Protein AF-A0A3P6GHK3-F1 (afdb_monomer_lite)

Structure (mmCIF, N/CA/C/O backbone):
data_AF-A0A3P6GHK3-F1
#
_entry.id   AF-A0A3P6GHK3-F1
#
loop_
_atom_site.group_PDB
_atom_site.id
_atom_site.type_symbol
_atom_site.label_atom_id
_atom_site.label_alt_id
_atom_site.label_comp_id
_atom_site.label_asym_id
_atom_site.label_entity_id
_atom_site.label_seq_id
_atom_site.pdbx_PDB_ins_code
_atom_site.Cartn_x
_atom_site.Cartn_y
_atom_site.Cartn_z
_atom_site.occupancy
_atom_site.B_iso_or_equiv
_atom_site.auth_seq_id
_atom_site.auth_comp_id
_atom_site.auth_asym_id
_atom_site.auth_atom_id
_atom_site.pdbx_PDB_model_num
ATOM 1 N N . MET A 1 1 ? 9.857 -14.993 -0.086 1.00 48.16 1 MET A N 1
ATOM 2 C CA . MET A 1 1 ? 10.064 -13.551 -0.370 1.00 48.16 1 MET A CA 1
ATOM 3 C C . MET A 1 1 ? 9.017 -13.004 -1.340 1.00 48.16 1 MET A C 1
ATOM 5 O O . MET A 1 1 ? 8.136 -12.290 -0.891 1.00 48.16 1 MET A O 1
ATOM 9 N N . GLY A 1 2 ? 9.020 -13.356 -2.635 1.00 52.03 2 GLY A N 1
ATOM 10 C CA . GLY A 1 2 ? 8.028 -12.818 -3.592 1.00 52.03 2 GLY A CA 1
ATOM 11 C C . GLY A 1 2 ? 6.590 -13.356 -3.465 1.00 52.03 2 GLY A C 1
ATOM 12 O O . GLY A 1 2 ? 5.677 -12.782 -4.058 1.00 52.03 2 GLY A O 1
ATOM 13 N N . ASN A 1 3 ? 6.384 -14.459 -2.736 1.00 59.34 3 ASN A N 1
ATOM 14 C CA . ASN A 1 3 ? 5.060 -15.056 -2.515 1.00 59.34 3 ASN A CA 1
ATOM 15 C C . ASN A 1 3 ? 4.365 -14.440 -1.287 1.00 59.34 3 ASN A C 1
ATOM 17 O O . ASN A 1 3 ? 3.193 -14.085 -1.352 1.00 59.34 3 ASN A O 1
ATOM 21 N N . ASP A 1 4 ? 5.134 -14.205 -0.222 1.00 63.09 4 ASP A N 1
ATOM 22 C CA . ASP A 1 4 ? 4.653 -13.617 1.035 1.00 63.09 4 ASP A CA 1
ATOM 23 C C . ASP A 1 4 ? 4.195 -12.166 0.827 1.00 63.09 4 ASP A C 1
ATOM 25 O O . ASP A 1 4 ? 3.097 -11.795 1.228 1.00 63.09 4 ASP A O 1
ATOM 29 N N . CYS A 1 5 ? 4.976 -11.377 0.076 1.00 59.97 5 CYS A N 1
ATOM 30 C CA . CYS A 1 5 ? 4.628 -9.993 -0.257 1.00 59.97 5 CYS A CA 1
ATOM 31 C C . CYS A 1 5 ? 3.340 -9.915 -1.100 1.00 59.97 5 CYS A C 1
ATOM 33 O O . CYS A 1 5 ? 2.486 -9.065 -0.868 1.00 59.97 5 CYS A O 1
ATOM 35 N N . ARG A 1 6 ? 3.134 -10.857 -2.035 1.00 66.12 6 ARG A N 1
ATOM 36 C CA . ARG A 1 6 ? 1.892 -10.953 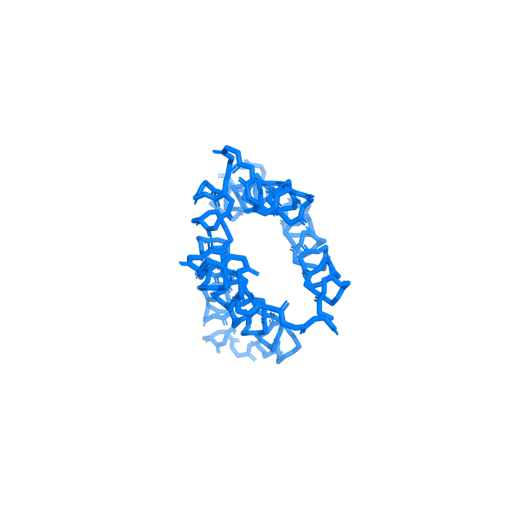-2.824 1.00 66.12 6 ARG A CA 1
ATOM 37 C C . ARG A 1 6 ? 0.680 -11.333 -1.973 1.00 66.12 6 ARG A C 1
ATOM 39 O O . ARG A 1 6 ? -0.409 -10.805 -2.209 1.00 66.12 6 ARG A O 1
ATOM 46 N N . GLN A 1 7 ? 0.855 -12.225 -1.000 1.00 68.00 7 GLN A N 1
ATOM 47 C CA . GLN A 1 7 ? -0.202 -12.603 -0.061 1.00 68.00 7 GLN A CA 1
ATOM 48 C C . GLN A 1 7 ? -0.584 -11.450 0.869 1.00 68.00 7 GLN A C 1
ATOM 50 O O . GLN A 1 7 ? -1.773 -11.171 1.012 1.00 68.00 7 GLN A O 1
ATOM 55 N N . ASP A 1 8 ? 0.394 -10.742 1.435 1.00 65.31 8 ASP A N 1
ATOM 56 C CA . ASP A 1 8 ? 0.143 -9.590 2.307 1.00 65.31 8 ASP A CA 1
ATOM 57 C C . ASP A 1 8 ? -0.582 -8.466 1.546 1.00 65.31 8 ASP A C 1
ATOM 59 O O . ASP A 1 8 ? -1.562 -7.906 2.042 1.00 65.31 8 ASP A O 1
ATOM 63 N N . LEU A 1 9 ? -0.193 -8.206 0.292 1.00 66.25 9 LEU A N 1
ATOM 64 C CA . LEU A 1 9 ? -0.857 -7.217 -0.564 1.00 66.25 9 LEU A CA 1
ATOM 65 C C . LEU A 1 9 ? -2.289 -7.625 -0.944 1.00 66.25 9 LEU A C 1
ATOM 67 O O . LEU A 1 9 ? -3.184 -6.783 -0.997 1.00 66.25 9 LEU A O 1
ATOM 71 N N . SER A 1 10 ? -2.521 -8.920 -1.170 1.00 69.31 10 SER A N 1
ATOM 72 C CA . SER A 1 10 ? -3.861 -9.462 -1.440 1.00 69.31 10 SER A CA 1
ATOM 73 C C . SER A 1 10 ? -4.769 -9.364 -0.213 1.00 69.31 10 SER A C 1
ATOM 75 O O . SER A 1 10 ? -5.914 -8.935 -0.329 1.00 69.31 10 SER A O 1
ATOM 77 N N . ARG A 1 11 ? -4.244 -9.666 0.980 1.00 68.56 11 ARG A N 1
ATOM 78 C CA . ARG A 1 11 ? -4.979 -9.521 2.243 1.00 68.56 11 ARG A CA 1
ATOM 79 C C . ARG A 1 11 ? -5.357 -8.069 2.517 1.00 68.56 11 ARG A C 1
ATOM 81 O O . ARG A 1 11 ? -6.453 -7.781 2.989 1.00 68.56 11 ARG A O 1
ATOM 88 N N . LEU A 1 12 ? -4.454 -7.142 2.210 1.00 66.69 12 LEU A N 1
ATOM 89 C CA . LEU A 1 12 ? -4.720 -5.721 2.373 1.00 66.69 12 LEU A CA 1
ATOM 90 C C . LEU A 1 12 ? -5.789 -5.224 1.380 1.00 66.69 12 LEU A C 1
ATOM 92 O O . LEU A 1 12 ? -6.639 -4.419 1.752 1.00 66.69 12 LEU A O 1
ATOM 96 N N . LEU A 1 13 ? -5.817 -5.767 0.156 1.00 67.38 13 LEU A N 1
ATOM 97 C CA . LEU A 1 13 ? -6.894 -5.549 -0.822 1.00 67.38 13 LEU A CA 1
ATOM 98 C C . LEU A 1 13 ? -8.257 -6.040 -0.335 1.00 67.38 13 LEU A C 1
ATOM 100 O O . LEU A 1 13 ? -9.244 -5.322 -0.481 1.00 67.38 13 LEU A O 1
ATOM 104 N N . GLU A 1 14 ? -8.317 -7.236 0.249 1.00 67.25 14 GLU A N 1
ATOM 105 C CA . GLU A 1 14 ? -9.549 -7.782 0.833 1.00 67.25 14 GLU A CA 1
ATOM 106 C C . GLU A 1 14 ? -10.090 -6.876 1.942 1.00 67.25 14 GLU A C 1
ATOM 108 O O . GLU A 1 14 ? -11.283 -6.583 1.972 1.00 67.25 14 GLU A O 1
ATOM 113 N N . LEU A 1 15 ? -9.212 -6.360 2.805 1.00 63.94 15 LEU A N 1
ATOM 114 C CA . LEU A 1 15 ? -9.601 -5.428 3.865 1.00 63.94 15 LEU A CA 1
ATOM 115 C C . LEU A 1 15 ? -10.114 -4.095 3.307 1.00 63.94 15 LEU A C 1
ATOM 117 O O . LEU A 1 15 ? -11.132 -3.590 3.775 1.00 63.94 15 LEU A O 1
ATOM 121 N N . CYS A 1 16 ? -9.471 -3.552 2.270 1.00 63.47 16 CYS A N 1
ATOM 122 C CA . CYS A 1 16 ? -9.949 -2.335 1.609 1.00 63.47 16 CYS A CA 1
ATOM 123 C C . CYS A 1 16 ? -11.330 -2.543 0.972 1.00 63.47 16 CYS A C 1
ATOM 125 O O . CYS A 1 16 ? -12.195 -1.680 1.089 1.00 63.47 16 CYS A O 1
ATOM 127 N N . ARG A 1 17 ? -11.566 -3.702 0.344 1.00 64.62 17 ARG A N 1
ATOM 128 C CA . ARG A 1 17 ? -12.878 -4.051 -0.224 1.00 64.62 17 ARG A CA 1
ATOM 129 C C . ARG A 1 17 ? -13.948 -4.198 0.851 1.00 64.62 17 ARG A C 1
ATOM 131 O O . ARG A 1 17 ? -15.006 -3.592 0.722 1.00 64.62 17 ARG A O 1
ATOM 138 N N . ALA A 1 18 ? -13.644 -4.896 1.942 1.00 61.97 18 ALA A N 1
ATOM 139 C CA . ALA A 1 18 ? -14.560 -5.030 3.071 1.00 61.97 18 ALA A CA 1
ATOM 140 C C . ALA A 1 18 ? -14.927 -3.665 3.690 1.00 61.97 18 ALA A C 1
ATOM 142 O O . ALA A 1 18 ? -16.061 -3.461 4.117 1.00 61.97 18 ALA A O 1
ATOM 143 N N . LEU A 1 19 ? -13.996 -2.704 3.714 1.00 57.00 19 LEU A N 1
ATOM 144 C CA . LEU A 1 19 ? -14.272 -1.330 4.148 1.00 57.00 19 LEU A CA 1
ATOM 145 C C . LEU A 1 19 ? -15.140 -0.554 3.140 1.00 57.00 19 LEU A C 1
ATOM 147 O O . LEU A 1 19 ? -16.057 0.154 3.560 1.00 57.00 19 LEU A O 1
ATOM 151 N N . CYS A 1 20 ? -14.908 -0.707 1.828 1.00 58.66 20 CYS A N 1
ATOM 152 C CA . CYS A 1 20 ? -15.781 -0.142 0.787 1.00 58.66 20 CYS A CA 1
ATOM 153 C C . CYS A 1 20 ? -17.228 -0.639 0.928 1.00 58.66 20 CYS A C 1
ATOM 155 O O . CYS A 1 20 ? -18.155 0.155 0.833 1.00 58.66 20 CYS A O 1
ATOM 157 N N . GLU A 1 21 ? -17.423 -1.940 1.156 1.00 62.09 21 GLU A N 1
ATOM 158 C CA . GLU A 1 21 ? -18.750 -2.571 1.236 1.00 62.09 21 GLU A CA 1
ATOM 159 C C . GLU A 1 21 ? -19.547 -2.141 2.474 1.00 62.09 21 GLU A C 1
ATOM 161 O O . GLU A 1 21 ? -20.775 -2.097 2.445 1.00 62.09 21 GLU A O 1
ATOM 166 N N . ARG A 1 22 ? -18.854 -1.802 3.567 1.00 52.75 22 ARG A N 1
ATOM 167 C CA . ARG A 1 22 ? -19.466 -1.400 4.843 1.00 52.75 22 ARG A CA 1
ATOM 168 C C . ARG A 1 22 ? -19.789 0.090 4.933 1.00 52.75 22 ARG A C 1
ATOM 170 O O . ARG A 1 22 ? -20.375 0.508 5.928 1.00 52.75 22 ARG A O 1
ATOM 177 N N . THR A 1 23 ? -19.386 0.897 3.952 1.00 52.84 23 THR A N 1
ATOM 178 C CA . THR A 1 23 ? -19.504 2.358 4.023 1.00 52.84 23 THR A CA 1
ATOM 179 C C . THR A 1 23 ? -20.333 2.927 2.881 1.00 52.84 23 THR A C 1
ATOM 181 O O . THR A 1 23 ? -20.253 2.482 1.741 1.00 52.84 23 THR A O 1
ATOM 184 N N . GLU A 1 24 ? -21.166 3.927 3.180 1.00 57.03 24 GLU A N 1
ATOM 185 C CA . GLU A 1 24 ? -21.944 4.602 2.143 1.00 57.03 24 GLU A CA 1
ATOM 186 C C . GLU A 1 24 ? -21.018 5.284 1.126 1.00 57.03 24 GLU A C 1
ATOM 188 O O . GLU A 1 24 ? -20.025 5.917 1.493 1.00 57.03 24 GLU A O 1
ATOM 193 N N . HIS A 1 25 ? -21.392 5.218 -0.155 1.00 55.94 25 HIS A N 1
ATOM 194 C CA . HIS A 1 25 ? -20.588 5.634 -1.314 1.00 55.94 25 HIS A CA 1
ATOM 195 C C . HIS A 1 25 ? -20.136 7.115 -1.299 1.00 55.94 25 HIS A C 1
ATOM 197 O O . HIS A 1 25 ? -19.335 7.532 -2.137 1.00 55.94 25 HIS A O 1
ATOM 203 N N . GLN A 1 26 ? -20.630 7.929 -0.359 1.00 50.41 26 GLN A N 1
ATOM 204 C CA . GLN A 1 26 ? -20.291 9.349 -0.206 1.00 50.41 26 GLN A CA 1
ATOM 205 C C . GLN A 1 26 ? -19.438 9.675 1.034 1.00 50.41 26 GLN A C 1
ATOM 207 O O . GLN A 1 26 ? -18.964 10.810 1.165 1.00 50.41 26 GLN A O 1
ATOM 212 N N . ASN A 1 27 ? -19.172 8.704 1.914 1.00 62.09 27 ASN A N 1
ATOM 213 C CA . ASN A 1 27 ? -18.346 8.907 3.102 1.00 62.09 27 ASN A CA 1
ATOM 214 C C . ASN A 1 27 ? -16.843 8.969 2.733 1.00 62.09 27 ASN A C 1
ATOM 216 O O . ASN A 1 27 ? -16.380 8.330 1.785 1.00 62.09 27 ASN A O 1
ATOM 220 N N . ALA A 1 28 ? -16.061 9.758 3.479 1.00 60.34 28 ALA A N 1
ATOM 221 C CA . ALA A 1 28 ? -14.606 9.840 3.348 1.00 60.34 28 ALA A CA 1
ATOM 222 C C . ALA A 1 28 ? -13.913 8.463 3.400 1.00 60.34 28 ALA A C 1
ATOM 224 O O . ALA A 1 28 ? -12.947 8.249 2.670 1.00 60.34 28 ALA A O 1
ATOM 225 N N . ILE A 1 29 ? -14.452 7.517 4.174 1.00 57.72 29 ILE A N 1
ATOM 226 C CA . ILE A 1 29 ? -13.953 6.141 4.289 1.00 57.72 29 ILE A CA 1
ATOM 227 C C . ILE A 1 29 ? -14.107 5.372 2.968 1.00 57.72 29 ILE A C 1
ATOM 229 O O . ILE A 1 29 ? -13.177 4.685 2.553 1.00 57.72 29 ILE A O 1
ATOM 233 N N . TYR A 1 30 ? -15.215 5.546 2.241 1.00 63.38 30 TYR A N 1
ATOM 234 C CA . TYR A 1 30 ? -15.407 4.914 0.931 1.00 63.38 30 TYR A CA 1
ATOM 235 C C . TYR A 1 30 ? -14.397 5.438 -0.105 1.00 63.38 30 TYR A C 1
ATOM 237 O O . TYR A 1 30 ? -13.769 4.672 -0.840 1.00 63.38 30 TYR A O 1
ATOM 245 N N . ARG A 1 31 ? -14.179 6.762 -0.141 1.00 66.31 31 ARG A N 1
ATOM 246 C CA . ARG A 1 31 ? -13.174 7.384 -1.028 1.00 66.31 31 ARG A CA 1
ATOM 247 C C . ARG A 1 31 ? -11.756 6.925 -0.696 1.00 66.31 31 ARG A C 1
ATOM 249 O O . ARG A 1 31 ? -10.963 6.677 -1.610 1.00 66.31 31 ARG A O 1
ATOM 256 N N . LEU A 1 32 ? -11.452 6.795 0.594 1.00 66.38 32 LEU A N 1
ATOM 257 C CA . LEU A 1 32 ? -10.195 6.240 1.077 1.00 66.38 32 LEU A CA 1
ATOM 258 C C . LEU A 1 32 ? -10.030 4.804 0.569 1.00 66.38 32 LEU A C 1
ATOM 260 O O . LEU A 1 32 ? -9.067 4.509 -0.130 1.00 66.38 32 LEU A O 1
ATOM 264 N N . ALA A 1 33 ? -11.014 3.942 0.803 1.00 67.94 33 ALA A N 1
ATOM 265 C CA . ALA A 1 33 ? -10.964 2.537 0.426 1.00 67.94 33 ALA A CA 1
ATOM 266 C C . ALA A 1 33 ? -10.827 2.315 -1.100 1.00 67.94 33 ALA A C 1
ATOM 268 O O . ALA A 1 33 ? -10.003 1.507 -1.536 1.00 67.94 33 ALA A O 1
ATOM 269 N N . ARG A 1 34 ? -11.501 3.118 -1.938 1.00 72.62 34 ARG A N 1
ATOM 270 C CA . ARG A 1 34 ? -11.294 3.123 -3.403 1.00 72.62 34 ARG A CA 1
ATOM 271 C C . ARG A 1 34 ? -9.896 3.581 -3.818 1.00 72.62 34 ARG A C 1
ATOM 273 O O . ARG A 1 34 ? -9.312 3.029 -4.752 1.00 72.62 34 ARG A O 1
ATOM 280 N N . THR A 1 35 ? -9.345 4.572 -3.123 1.00 75.25 35 THR A N 1
ATOM 281 C CA . THR A 1 35 ? -7.965 5.029 -3.341 1.00 75.25 35 THR A CA 1
ATOM 282 C C . THR A 1 35 ? -6.965 3.928 -2.985 1.00 75.25 35 THR A C 1
ATOM 284 O O . THR A 1 35 ? -5.993 3.717 -3.715 1.00 75.25 35 THR A O 1
ATOM 287 N N . LEU A 1 36 ? -7.216 3.189 -1.902 1.00 70.94 36 LEU A N 1
ATOM 288 C CA . LEU A 1 36 ? -6.385 2.063 -1.481 1.00 70.94 36 LEU A CA 1
ATOM 289 C C . LEU A 1 36 ? -6.435 0.908 -2.489 1.00 70.94 36 LEU A C 1
ATOM 291 O O . LEU A 1 36 ? -5.386 0.374 -2.840 1.00 70.94 36 LEU A O 1
ATOM 295 N N . GLU A 1 37 ? -7.607 0.580 -3.039 1.00 77.06 37 GLU A N 1
ATOM 296 C CA . GLU A 1 37 ? -7.732 -0.445 -4.086 1.00 77.06 37 GLU A CA 1
ATOM 297 C C . GLU A 1 37 ? -6.915 -0.098 -5.345 1.00 77.06 37 GLU A C 1
ATOM 299 O O . GLU A 1 37 ? -6.200 -0.945 -5.895 1.00 77.06 37 GLU A O 1
ATOM 304 N N . GLY A 1 38 ? -6.971 1.165 -5.783 1.00 79.19 38 GLY A N 1
ATOM 305 C CA . GLY A 1 38 ? -6.174 1.646 -6.913 1.00 79.19 38 GLY A CA 1
ATOM 306 C C . GLY A 1 38 ? -4.669 1.526 -6.658 1.00 79.19 38 GLY A C 1
ATOM 307 O O . GLY A 1 38 ? -3.934 1.003 -7.500 1.00 79.19 38 GLY A O 1
ATOM 308 N N . LYS A 1 39 ? -4.214 1.935 -5.468 1.00 77.25 39 LYS A N 1
ATOM 309 C CA . LYS A 1 39 ? -2.803 1.844 -5.061 1.00 77.25 39 LYS A CA 1
ATOM 310 C C . LYS A 1 39 ? -2.321 0.402 -4.943 1.00 77.25 39 LYS A C 1
ATOM 312 O O . LYS A 1 39 ? -1.232 0.079 -5.408 1.00 77.25 39 LYS A O 1
ATOM 317 N N . ALA A 1 40 ? -3.142 -0.481 -4.387 1.00 74.31 40 ALA A N 1
ATOM 318 C CA . ALA A 1 40 ? -2.803 -1.889 -4.283 1.00 74.31 40 ALA A CA 1
ATOM 319 C C . ALA A 1 40 ? -2.714 -2.562 -5.661 1.00 74.31 40 ALA A C 1
ATOM 321 O O . ALA A 1 40 ? -1.807 -3.353 -5.903 1.00 74.31 40 ALA A O 1
ATOM 322 N N . THR A 1 41 ? -3.576 -2.184 -6.610 1.00 80.69 41 THR A N 1
ATOM 323 C CA . THR A 1 41 ? -3.471 -2.645 -8.006 1.00 80.69 41 THR A CA 1
ATOM 324 C C . THR A 1 41 ? -2.148 -2.210 -8.647 1.00 80.69 41 THR A C 1
ATOM 326 O O . THR A 1 41 ? -1.496 -3.002 -9.330 1.00 80.69 41 THR A O 1
ATOM 329 N N . GLN A 1 42 ? -1.719 -0.965 -8.421 1.00 80.25 42 GLN A N 1
ATOM 330 C CA . GLN A 1 42 ? -0.424 -0.465 -8.901 1.00 80.25 42 GLN A CA 1
ATOM 331 C C . GLN A 1 42 ? 0.746 -1.228 -8.268 1.00 80.25 42 GLN A C 1
ATOM 333 O O . GLN A 1 42 ? 1.673 -1.628 -8.972 1.00 80.25 42 GLN A O 1
ATOM 338 N N . ALA A 1 43 ? 0.671 -1.495 -6.965 1.00 75.19 43 ALA A N 1
ATOM 339 C CA . ALA A 1 43 ? 1.665 -2.279 -6.247 1.00 75.19 43 ALA A CA 1
ATOM 340 C C . ALA A 1 43 ? 1.745 -3.730 -6.756 1.00 75.19 43 ALA A C 1
ATOM 342 O O . ALA A 1 43 ? 2.839 -4.229 -7.000 1.00 75.19 43 ALA A O 1
ATOM 343 N N . GLN A 1 44 ? 0.612 -4.395 -7.016 1.00 77.75 44 GLN A N 1
ATOM 344 C CA . GLN A 1 44 ? 0.600 -5.740 -7.610 1.00 77.75 44 GLN A CA 1
ATOM 345 C C . GLN A 1 44 ? 1.269 -5.770 -8.985 1.00 77.75 44 GLN A C 1
ATOM 347 O O . GLN A 1 44 ? 2.072 -6.660 -9.255 1.00 77.75 44 GLN A O 1
ATOM 352 N N . ARG A 1 45 ? 0.971 -4.790 -9.848 1.00 83.25 45 ARG A N 1
ATOM 353 C CA . ARG A 1 45 ? 1.608 -4.676 -11.170 1.00 83.25 45 ARG A CA 1
ATOM 354 C C . ARG A 1 45 ? 3.116 -4.495 -11.052 1.00 83.25 45 ARG A C 1
ATOM 356 O O . ARG A 1 45 ? 3.858 -5.117 -11.803 1.00 83.25 45 ARG A O 1
ATOM 363 N N . TRP A 1 46 ? 3.564 -3.702 -10.086 1.00 82.81 46 TRP A N 1
ATOM 364 C CA . TRP A 1 46 ? 4.986 -3.561 -9.802 1.00 82.81 46 TRP A CA 1
ATOM 365 C C . TRP A 1 46 ? 5.618 -4.852 -9.281 1.00 82.81 46 TRP A C 1
ATOM 367 O O . TRP A 1 46 ? 6.684 -5.223 -9.746 1.00 82.81 46 TRP A O 1
ATOM 377 N N . LEU A 1 47 ? 4.958 -5.605 -8.399 1.00 77.69 47 LEU A N 1
ATOM 378 C CA . LEU A 1 47 ? 5.480 -6.904 -7.957 1.00 77.69 47 LEU A CA 1
ATOM 379 C C . LEU A 1 47 ? 5.584 -7.936 -9.095 1.00 77.69 47 LEU A C 1
ATOM 381 O O . LEU A 1 47 ? 6.392 -8.860 -8.998 1.00 77.69 47 LEU A O 1
ATOM 385 N N . LEU A 1 48 ? 4.776 -7.801 -10.153 1.00 83.94 48 LEU A N 1
ATOM 386 C CA . LEU A 1 48 ? 4.868 -8.634 -11.358 1.00 83.94 48 LEU A CA 1
ATOM 387 C C . LEU A 1 48 ? 6.049 -8.240 -12.252 1.00 83.94 48 LEU A C 1
ATOM 389 O O . LEU A 1 48 ? 6.689 -9.125 -12.814 1.00 83.94 48 LEU A O 1
ATOM 393 N N . ASP A 1 49 ? 6.352 -6.944 -12.352 1.00 83.31 49 ASP A N 1
ATOM 394 C CA . ASP A 1 49 ? 7.518 -6.428 -13.074 1.00 83.31 49 ASP A CA 1
ATOM 395 C C . ASP A 1 49 ? 8.272 -5.362 -12.251 1.00 83.31 49 ASP A C 1
ATOM 397 O O . ASP A 1 49 ? 8.107 -4.153 -12.468 1.00 83.31 49 ASP A O 1
ATOM 401 N N . PRO A 1 50 ? 9.117 -5.790 -11.288 1.00 79.00 50 PRO A N 1
ATOM 402 C CA . PRO A 1 50 ? 9.750 -4.867 -10.351 1.00 79.00 50 PRO A CA 1
ATOM 403 C C . PRO A 1 50 ? 10.713 -3.876 -11.007 1.00 79.00 50 PRO A C 1
ATOM 405 O O . PRO A 1 50 ? 10.896 -2.781 -10.488 1.00 79.00 50 PRO A O 1
ATOM 408 N N . ARG A 1 51 ? 11.322 -4.236 -12.146 1.00 83.38 51 ARG A N 1
ATOM 409 C CA . ARG A 1 51 ? 12.242 -3.372 -12.916 1.00 83.38 51 ARG A CA 1
ATOM 410 C C . ARG A 1 51 ? 11.559 -2.646 -14.073 1.00 83.38 51 ARG A C 1
ATOM 412 O O . ARG A 1 51 ? 12.224 -1.910 -14.799 1.00 83.38 51 ARG A O 1
ATOM 419 N N . GLY A 1 52 ? 10.258 -2.848 -14.237 1.00 85.38 52 GLY A N 1
ATOM 420 C CA . GLY A 1 52 ? 9.474 -2.255 -15.300 1.00 85.38 52 GLY A CA 1
ATOM 421 C C . GLY A 1 52 ? 9.346 -0.735 -15.202 1.00 85.38 52 GLY A C 1
ATOM 422 O O . GLY A 1 52 ? 9.673 -0.120 -14.181 1.00 85.38 52 GLY A O 1
ATOM 423 N N . PRO A 1 53 ? 8.765 -0.104 -16.235 1.00 85.50 53 PRO A N 1
ATOM 424 C CA . PRO A 1 53 ? 8.593 1.350 -16.308 1.00 85.50 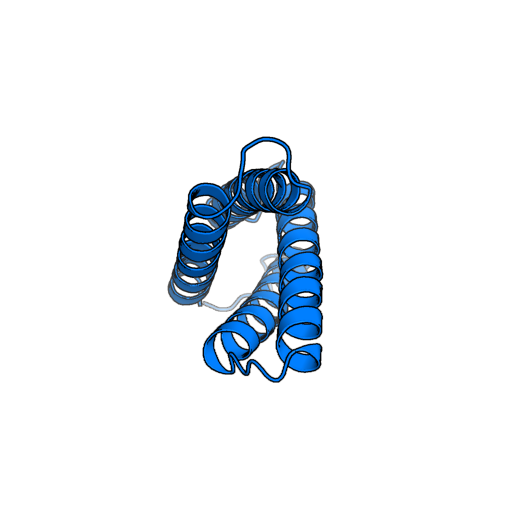53 PRO A CA 1
ATOM 425 C C . PRO A 1 53 ? 7.708 1.927 -15.192 1.00 85.50 53 PRO A C 1
ATOM 427 O O . PRO A 1 53 ? 7.732 3.128 -14.941 1.00 85.50 53 PRO A O 1
ATOM 430 N N . GLN A 1 54 ? 6.927 1.090 -14.502 1.00 83.75 54 GLN A N 1
ATOM 431 C CA . GLN A 1 54 ? 6.059 1.499 -13.395 1.00 83.75 54 GLN A CA 1
ATOM 432 C C . GLN A 1 54 ? 6.695 1.290 -12.012 1.00 83.75 54 GLN A C 1
ATOM 434 O O . GLN A 1 54 ? 5.995 1.425 -11.012 1.00 83.75 54 GLN A O 1
ATOM 439 N N . CYS A 1 55 ? 7.998 0.989 -11.929 1.00 82.94 55 CYS A N 1
ATOM 440 C CA . CYS A 1 55 ? 8.685 0.688 -10.670 1.00 82.94 55 CYS A CA 1
ATOM 441 C C . CYS A 1 55 ? 8.479 1.762 -9.591 1.00 82.94 55 CYS A C 1
ATOM 443 O O . CYS A 1 55 ? 7.947 1.484 -8.517 1.00 82.94 55 CYS A O 1
ATOM 445 N N . GLN A 1 56 ? 8.813 3.014 -9.907 1.00 84.62 56 GLN A N 1
ATOM 446 C CA . GLN A 1 56 ? 8.669 4.122 -8.964 1.00 84.62 56 GLN A CA 1
ATOM 447 C C . GLN A 1 56 ? 7.201 4.382 -8.591 1.00 84.62 56 GLN A C 1
ATOM 449 O O . GLN A 1 56 ? 6.890 4.630 -7.428 1.00 84.62 56 GLN A O 1
ATOM 454 N N . VAL A 1 57 ? 6.284 4.279 -9.560 1.00 85.06 57 VAL A N 1
ATOM 455 C CA . VAL A 1 57 ? 4.842 4.470 -9.332 1.00 85.06 57 VAL A CA 1
ATOM 456 C C . VAL A 1 57 ? 4.292 3.399 -8.390 1.00 85.06 57 VAL A C 1
ATOM 458 O O . VAL A 1 57 ? 3.553 3.721 -7.463 1.00 85.06 57 VAL A O 1
ATOM 461 N N . GLY A 1 58 ? 4.660 2.133 -8.595 1.00 83.19 58 GLY A N 1
ATOM 462 C CA . GLY A 1 58 ? 4.231 1.025 -7.746 1.00 83.19 58 GLY A CA 1
ATOM 463 C C . GLY A 1 58 ? 4.810 1.082 -6.336 1.00 83.19 58 GLY A C 1
ATOM 464 O O . GLY A 1 58 ? 4.092 0.807 -5.372 1.00 83.19 58 GLY A O 1
ATOM 465 N N . TYR A 1 59 ? 6.067 1.506 -6.196 1.00 82.62 59 TYR A N 1
ATOM 466 C CA . TYR A 1 59 ? 6.694 1.731 -4.894 1.00 82.62 59 TYR A CA 1
ATOM 467 C C . TYR A 1 59 ? 5.985 2.839 -4.098 1.00 82.62 59 TYR A C 1
ATOM 469 O O . TYR A 1 59 ? 5.550 2.615 -2.966 1.00 82.62 59 TYR A O 1
ATOM 477 N N . GLU A 1 60 ? 5.764 4.010 -4.703 1.00 85.06 60 GLU A N 1
ATOM 478 C CA . GLU A 1 60 ? 5.067 5.116 -4.031 1.00 85.06 60 GLU A CA 1
ATOM 479 C C . GLU A 1 60 ? 3.590 4.799 -3.749 1.00 85.06 60 GLU A C 1
ATOM 481 O O . GLU A 1 60 ? 3.050 5.180 -2.705 1.00 85.06 60 GLU A O 1
ATOM 486 N N . ALA A 1 61 ? 2.928 4.042 -4.630 1.00 81.88 61 ALA A N 1
ATOM 487 C CA . ALA A 1 61 ? 1.586 3.531 -4.372 1.00 81.88 61 ALA A CA 1
ATOM 488 C C . ALA A 1 61 ? 1.549 2.620 -3.134 1.00 81.88 61 ALA A C 1
ATOM 490 O O . ALA A 1 61 ? 0.659 2.778 -2.296 1.00 81.88 61 ALA A O 1
ATOM 491 N N . SER A 1 62 ? 2.538 1.735 -2.980 1.00 79.38 62 SER A N 1
ATOM 492 C CA . SER A 1 62 ? 2.664 0.831 -1.829 1.00 79.38 62 SER A CA 1
ATOM 493 C C . SER A 1 62 ? 2.896 1.596 -0.523 1.00 79.38 62 SER A C 1
ATOM 495 O O . SER A 1 62 ? 2.202 1.357 0.463 1.00 79.38 62 SER A O 1
ATOM 497 N N . LYS A 1 63 ? 3.795 2.588 -0.517 1.00 83.94 63 LYS A N 1
ATOM 498 C CA . LYS A 1 63 ? 4.020 3.452 0.655 1.00 83.94 63 LYS A CA 1
ATOM 499 C C . LYS A 1 63 ? 2.763 4.209 1.073 1.00 83.94 63 LYS A C 1
ATOM 501 O O . LYS A 1 63 ? 2.406 4.228 2.248 1.00 83.94 63 LYS A O 1
ATOM 506 N N . ALA A 1 64 ? 2.072 4.820 0.113 1.00 82.50 64 ALA A N 1
ATOM 507 C CA . ALA A 1 64 ? 0.856 5.574 0.395 1.00 82.50 64 ALA A CA 1
ATOM 508 C C . ALA A 1 64 ? -0.279 4.672 0.912 1.00 82.50 64 ALA A C 1
ATOM 510 O O . ALA A 1 64 ? -1.076 5.097 1.746 1.00 82.50 64 ALA A O 1
ATOM 511 N N . LEU A 1 65 ? -0.360 3.431 0.429 1.00 76.75 65 LEU A N 1
ATOM 512 C CA . LEU A 1 65 ? -1.295 2.415 0.911 1.00 76.75 65 LEU A CA 1
ATOM 513 C C . LEU A 1 65 ? -1.036 2.074 2.389 1.00 76.75 65 LEU A C 1
ATOM 515 O O . LEU A 1 65 ? -1.957 2.131 3.199 1.00 76.75 65 LEU A O 1
ATOM 519 N N . ILE A 1 66 ? 0.223 1.811 2.749 1.00 79.75 66 ILE A N 1
ATOM 520 C CA . ILE A 1 66 ? 0.637 1.498 4.126 1.00 79.75 66 ILE A CA 1
ATOM 521 C C . ILE A 1 66 ? 0.404 2.686 5.066 1.00 79.75 66 ILE A C 1
ATOM 523 O O . ILE A 1 66 ? -0.124 2.508 6.160 1.00 79.75 66 ILE A O 1
ATOM 527 N N . ALA A 1 67 ? 0.758 3.904 4.647 1.00 81.88 67 ALA A N 1
ATOM 528 C CA . ALA A 1 67 ? 0.585 5.102 5.468 1.00 81.88 67 ALA A CA 1
ATOM 529 C C . ALA A 1 67 ? -0.886 5.328 5.855 1.00 81.88 67 ALA A C 1
ATOM 531 O O . ALA A 1 67 ? -1.189 5.624 7.008 1.00 81.88 67 ALA A O 1
ATOM 532 N N . GLN A 1 68 ? -1.804 5.134 4.909 1.00 75.81 68 GLN A N 1
ATOM 533 C CA . GLN A 1 68 ? -3.242 5.257 5.156 1.00 75.81 68 GLN A CA 1
ATOM 534 C C . GLN A 1 68 ? -3.788 4.095 6.001 1.00 75.81 68 GLN A C 1
ATOM 536 O O . GLN A 1 68 ? -4.628 4.319 6.868 1.00 75.81 68 GLN A O 1
ATOM 541 N N . ALA A 1 69 ? -3.290 2.868 5.809 1.00 75.44 69 ALA A N 1
ATOM 542 C CA . ALA A 1 69 ? -3.640 1.741 6.675 1.00 75.44 69 ALA A CA 1
ATOM 543 C C . ALA A 1 69 ? -3.212 1.987 8.134 1.00 75.44 69 ALA A C 1
ATOM 545 O O . ALA A 1 69 ? -3.980 1.718 9.054 1.00 75.44 69 ALA A O 1
ATOM 546 N N . ASN A 1 70 ? -2.034 2.579 8.349 1.00 78.31 70 ASN A N 1
ATOM 547 C CA . ASN A 1 70 ? -1.557 2.959 9.680 1.00 78.31 70 ASN A CA 1
ATOM 548 C C . ASN A 1 70 ? -2.395 4.077 10.318 1.00 78.31 70 ASN A C 1
ATOM 550 O O . ASN A 1 70 ? -2.605 4.051 11.525 1.00 78.31 70 ASN A O 1
ATOM 554 N N . GLN A 1 71 ? -2.909 5.030 9.531 1.00 78.56 71 GLN A N 1
ATOM 555 C CA . GLN A 1 71 ? -3.860 6.029 10.039 1.00 78.56 71 GLN A CA 1
ATOM 556 C C . GLN A 1 71 ? -5.152 5.370 10.530 1.00 78.56 71 GLN A C 1
ATOM 558 O O . GLN A 1 71 ? -5.627 5.700 11.609 1.00 78.56 71 GLN A O 1
ATOM 563 N N . PHE A 1 72 ? -5.681 4.402 9.778 1.00 71.94 72 PHE A N 1
ATOM 564 C CA . PHE A 1 72 ? -6.875 3.659 10.182 1.00 71.94 72 PHE A CA 1
ATOM 565 C C . PHE A 1 72 ? -6.647 2.863 11.473 1.00 71.94 72 PHE A C 1
ATOM 567 O O . PHE A 1 72 ? -7.451 2.934 12.394 1.00 71.94 72 PHE A O 1
ATOM 574 N N . ILE A 1 73 ? -5.511 2.168 11.567 1.00 70.94 73 ILE A N 1
ATOM 575 C CA . ILE A 1 73 ? -5.091 1.455 12.779 1.00 70.94 73 ILE A CA 1
ATOM 576 C C . ILE A 1 73 ? -5.015 2.400 13.982 1.00 70.94 73 ILE A C 1
ATOM 578 O O . ILE A 1 73 ? -5.423 2.027 15.077 1.00 70.94 73 ILE A O 1
ATOM 582 N N . GLN A 1 74 ? -4.457 3.597 13.794 1.00 73.75 74 GLN A N 1
ATOM 583 C CA . GLN A 1 74 ? -4.332 4.585 14.861 1.00 73.75 74 GLN A CA 1
ATOM 584 C C . GLN A 1 74 ? -5.712 5.039 15.356 1.00 73.75 74 GLN A C 1
ATOM 586 O O . GLN A 1 74 ? -5.925 5.107 16.562 1.00 73.75 74 GLN A O 1
ATOM 591 N N . THR A 1 75 ? -6.661 5.268 14.443 1.00 72.50 75 THR A N 1
ATOM 592 C CA . THR A 1 75 ? -8.054 5.578 14.795 1.00 72.50 75 THR A CA 1
ATOM 593 C C . THR A 1 75 ? -8.733 4.422 15.535 1.00 72.50 75 THR A C 1
ATOM 595 O O . THR A 1 75 ? -9.362 4.658 16.559 1.00 72.50 75 THR A O 1
ATOM 598 N N . GLU A 1 76 ? -8.571 3.172 15.085 1.00 72.94 76 GLU A N 1
ATOM 599 C CA . GLU A 1 76 ? -9.102 2.000 15.805 1.00 72.94 76 GLU A CA 1
ATOM 600 C C . GLU A 1 76 ? -8.525 1.903 17.228 1.00 72.94 76 GLU A C 1
ATOM 602 O O . GLU A 1 76 ? -9.264 1.661 18.181 1.00 72.94 76 GLU A O 1
ATOM 607 N N . LEU A 1 77 ? -7.222 2.156 17.391 1.00 73.81 77 LEU A N 1
ATOM 608 C CA . LEU A 1 77 ? -6.552 2.109 18.691 1.00 73.81 77 LEU A CA 1
ATOM 609 C C . LEU A 1 77 ? -7.088 3.179 19.658 1.00 73.81 77 LEU A C 1
ATOM 611 O O . LEU A 1 77 ? -7.253 2.905 20.846 1.00 73.81 77 LEU A O 1
ATOM 615 N N . GLU A 1 78 ? -7.386 4.379 19.154 1.00 77.38 78 GLU A N 1
ATOM 616 C CA . GLU A 1 78 ? -8.013 5.471 19.917 1.00 77.38 78 GLU A CA 1
ATOM 617 C C . GLU A 1 78 ? -9.439 5.123 20.373 1.00 77.38 78 GLU A C 1
ATOM 619 O O . GLU A 1 78 ? -9.862 5.548 21.448 1.00 77.38 78 GLU A O 1
ATOM 624 N N . GLU A 1 79 ? -10.148 4.290 19.609 1.00 75.06 79 GLU A N 1
ATOM 625 C CA . GLU A 1 79 ? -11.455 3.725 19.974 1.00 75.06 79 GLU A CA 1
ATOM 626 C C . GLU A 1 79 ? -11.349 2.454 20.845 1.00 75.06 79 GLU A C 1
ATOM 628 O O . GLU A 1 79 ? -12.364 1.858 21.212 1.00 75.06 79 GLU A O 1
ATOM 633 N N . GLY A 1 80 ? -10.133 2.031 21.210 1.00 77.88 80 GLY A N 1
ATOM 634 C CA . GLY A 1 80 ? -9.878 0.832 22.016 1.00 77.88 80 GLY A CA 1
ATOM 635 C C . GLY A 1 80 ? -10.003 -0.487 21.244 1.00 77.88 80 GLY A C 1
ATOM 636 O O . GLY A 1 80 ? -10.072 -1.555 21.856 1.00 77.88 80 GLY A O 1
ATOM 637 N N . ILE A 1 81 ? -10.036 -0.433 19.912 1.00 72.69 81 ILE A N 1
ATOM 638 C CA . ILE A 1 81 ? -10.089 -1.590 19.019 1.00 72.69 81 ILE A CA 1
ATOM 639 C C . ILE A 1 81 ? -8.657 -1.971 18.632 1.00 72.69 81 ILE A C 1
ATOM 641 O O . ILE A 1 81 ? -7.944 -1.222 17.968 1.00 72.69 81 ILE A O 1
ATOM 645 N N . GLU A 1 82 ? -8.223 -3.168 19.027 1.00 76.25 82 GLU A N 1
ATOM 646 C CA . GLU A 1 82 ? -6.872 -3.649 18.738 1.00 76.25 82 GLU A CA 1
ATOM 647 C C . GLU A 1 82 ? -6.874 -4.697 17.615 1.00 76.25 82 GLU A C 1
ATOM 649 O O . GLU A 1 82 ? -7.469 -5.770 17.730 1.00 76.25 82 GLU A O 1
ATOM 654 N N . ASN A 1 83 ? -6.161 -4.412 16.520 1.00 74.81 83 ASN A N 1
ATOM 655 C CA . ASN A 1 83 ? -6.026 -5.319 15.379 1.00 74.81 83 ASN A CA 1
ATOM 656 C C . ASN A 1 83 ? -4.553 -5.656 15.092 1.00 74.81 83 ASN A C 1
ATOM 658 O O . ASN A 1 83 ? -3.992 -5.327 14.041 1.00 74.81 83 ASN A O 1
ATOM 662 N N . LEU A 1 84 ? -3.917 -6.353 16.041 1.00 77.75 84 LEU A N 1
ATOM 663 C CA . LEU A 1 84 ? -2.496 -6.739 16.001 1.00 77.75 84 LEU A CA 1
ATOM 664 C C . LEU A 1 84 ? -2.090 -7.459 14.709 1.00 77.75 84 LEU A C 1
ATOM 666 O O . LEU A 1 84 ? -0.983 -7.290 14.194 1.00 77.75 84 LEU A O 1
ATOM 670 N N . LYS A 1 85 ? -2.992 -8.273 14.153 1.00 71.75 85 LYS A N 1
ATOM 671 C CA . LYS A 1 85 ? -2.737 -9.000 12.906 1.00 71.75 85 LYS A CA 1
ATOM 672 C C . LYS A 1 85 ? -2.638 -8.049 11.714 1.00 71.75 85 LYS A C 1
ATOM 674 O O . LYS A 1 85 ? -1.775 -8.238 10.851 1.00 71.75 85 LYS A O 1
ATOM 679 N N . PHE A 1 86 ? -3.505 -7.041 11.658 1.00 69.19 86 PHE A N 1
ATOM 680 C CA . PHE A 1 86 ? -3.487 -6.040 10.598 1.00 69.19 86 PHE A CA 1
ATOM 681 C C . PHE A 1 86 ? -2.271 -5.116 10.715 1.00 69.19 86 PHE A C 1
ATOM 683 O O . PHE A 1 86 ? -1.551 -4.940 9.731 1.00 69.19 86 PHE A O 1
ATOM 690 N N . GLN A 1 87 ? -1.957 -4.657 11.930 1.00 74.75 87 GLN A N 1
ATOM 691 C CA . GLN A 1 87 ? -0.710 -3.946 12.241 1.00 74.75 87 GLN A CA 1
ATOM 692 C C . GLN A 1 87 ? 0.528 -4.720 11.784 1.00 74.75 87 GLN A C 1
ATOM 694 O O . GLN A 1 87 ? 1.355 -4.208 11.028 1.00 74.75 87 GLN A O 1
ATOM 699 N N . GLY A 1 88 ? 0.629 -5.990 12.182 1.00 76.38 88 GLY A N 1
ATOM 700 C CA . GLY A 1 88 ? 1.744 -6.850 11.801 1.00 76.38 88 GLY A CA 1
ATOM 701 C C . GLY A 1 88 ? 1.862 -7.048 10.288 1.00 76.38 88 GLY A C 1
ATOM 702 O O . GLY A 1 88 ? 2.972 -7.187 9.784 1.00 76.38 88 GLY A O 1
ATOM 703 N N . SER A 1 89 ? 0.746 -7.038 9.555 1.00 74.38 89 SER A N 1
ATOM 704 C CA . SER A 1 89 ? 0.739 -7.139 8.087 1.00 74.38 89 SER A CA 1
ATOM 705 C C . SER A 1 89 ? 1.247 -5.848 7.432 1.00 74.38 89 SER A C 1
ATOM 707 O O . SER A 1 89 ? 2.094 -5.912 6.544 1.00 74.38 89 SER A O 1
ATOM 709 N N . CYS A 1 90 ? 0.813 -4.679 7.918 1.00 74.19 90 CYS A N 1
ATOM 710 C CA . CYS A 1 90 ? 1.264 -3.377 7.414 1.00 74.19 90 CYS A CA 1
ATOM 711 C C . CYS A 1 90 ? 2.775 -3.179 7.611 1.00 74.19 90 CYS A C 1
ATOM 713 O O . CYS A 1 90 ? 3.475 -2.791 6.674 1.00 74.19 90 CYS A O 1
ATOM 715 N N . SER A 1 91 ? 3.301 -3.524 8.791 1.00 79.31 91 SER A N 1
ATOM 716 C CA . SER A 1 91 ? 4.738 -3.436 9.088 1.00 79.31 91 SER A CA 1
ATOM 717 C C . SER A 1 91 ? 5.585 -4.357 8.205 1.00 79.31 91 SER A C 1
ATOM 719 O O . SER A 1 91 ? 6.640 -3.951 7.711 1.00 79.31 91 SER A O 1
ATOM 721 N N . ARG A 1 92 ? 5.124 -5.593 7.967 1.00 77.25 92 ARG A N 1
ATOM 722 C CA . ARG A 1 92 ? 5.823 -6.557 7.100 1.00 77.25 92 ARG A CA 1
ATOM 723 C C . ARG A 1 92 ? 5.852 -6.079 5.653 1.00 77.25 92 ARG A C 1
ATOM 725 O O . ARG A 1 92 ? 6.918 -6.075 5.041 1.00 77.25 92 ARG A O 1
ATOM 732 N N . LEU A 1 93 ? 4.707 -5.613 5.153 1.00 72.94 93 LEU A N 1
ATOM 733 C CA . LEU A 1 93 ? 4.568 -5.092 3.797 1.00 72.94 93 LEU A CA 1
ATOM 734 C C . LEU A 1 93 ? 5.480 -3.880 3.568 1.00 72.94 93 LEU A C 1
ATOM 736 O O . LEU A 1 93 ? 6.125 -3.794 2.525 1.00 72.94 93 LEU A O 1
ATOM 740 N N . HIS A 1 94 ? 5.589 -2.986 4.554 1.00 80.69 94 HIS A N 1
ATOM 741 C CA . HIS A 1 94 ? 6.505 -1.845 4.507 1.00 80.69 94 HIS A CA 1
ATOM 742 C C . HIS A 1 94 ? 7.960 -2.286 4.368 1.00 80.69 94 HIS A C 1
ATOM 744 O O . HIS A 1 94 ? 8.625 -1.930 3.397 1.00 80.69 94 HIS A O 1
ATOM 750 N N . SER A 1 95 ? 8.423 -3.150 5.275 1.00 78.94 95 SER A N 1
ATOM 751 C CA . SER A 1 95 ? 9.799 -3.649 5.259 1.00 78.94 95 SER A CA 1
ATOM 752 C C . SER A 1 95 ? 10.146 -4.377 3.954 1.00 78.94 95 SER A C 1
ATOM 754 O O . SER A 1 95 ? 11.213 -4.152 3.384 1.00 78.94 95 SER A O 1
ATOM 756 N N . GLN A 1 96 ? 9.239 -5.216 3.447 1.00 76.88 96 GLN A N 1
ATOM 757 C CA . GLN A 1 96 ? 9.447 -5.962 2.204 1.00 76.88 96 GLN A CA 1
ATOM 758 C C . GLN A 1 96 ? 9.467 -5.054 0.969 1.00 76.88 96 GLN A C 1
ATOM 760 O O . GLN A 1 96 ? 10.257 -5.288 0.053 1.00 76.88 96 GLN A O 1
ATOM 765 N N . THR A 1 97 ? 8.618 -4.025 0.942 1.00 76.44 97 THR A N 1
ATOM 766 C CA . THR A 1 97 ? 8.544 -3.058 -0.162 1.00 76.44 97 THR A CA 1
ATOM 767 C C . THR A 1 97 ? 9.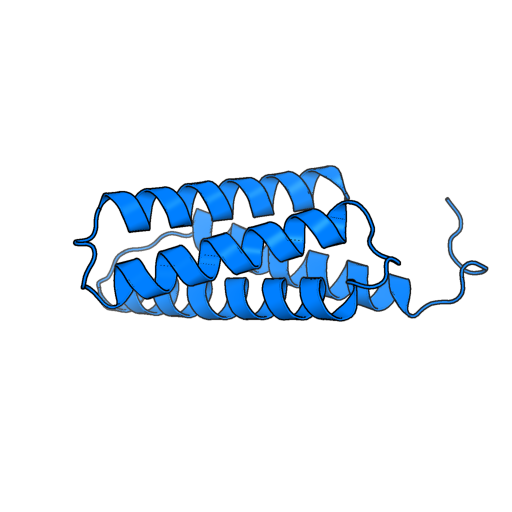823 -2.225 -0.244 1.00 76.44 97 THR A C 1
ATOM 769 O O . THR A 1 97 ? 10.419 -2.125 -1.319 1.00 76.44 97 THR A O 1
ATOM 772 N N . ASP A 1 98 ? 10.301 -1.714 0.892 1.00 82.81 98 ASP A N 1
ATOM 773 C CA . ASP A 1 98 ? 11.559 -0.966 0.976 1.00 82.81 98 ASP A CA 1
ATOM 774 C C . ASP A 1 98 ? 12.755 -1.839 0.588 1.00 82.81 98 ASP A C 1
ATOM 776 O O . ASP A 1 98 ? 13.619 -1.420 -0.187 1.00 82.81 98 ASP A O 1
ATOM 780 N N . GLN A 1 99 ? 12.793 -3.085 1.073 1.00 79.25 99 GLN A N 1
ATOM 781 C CA . GLN A 1 99 ? 13.863 -4.022 0.745 1.00 79.25 99 GLN A CA 1
ATOM 782 C C . GLN A 1 99 ? 13.887 -4.352 -0.749 1.00 79.25 99 GLN A C 1
ATOM 784 O O . GLN A 1 99 ? 14.960 -4.346 -1.357 1.00 79.25 99 GLN A O 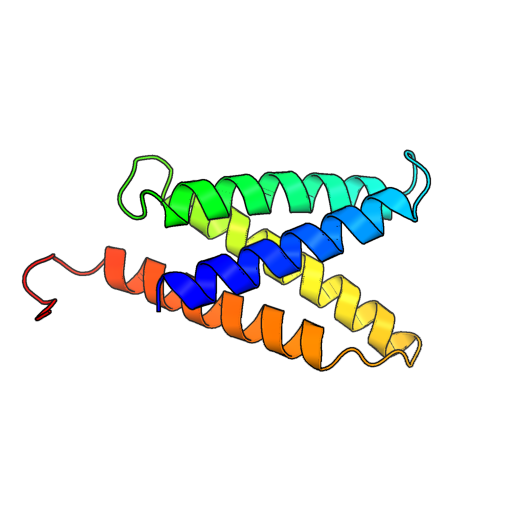1
ATOM 789 N N . LEU A 1 100 ? 12.723 -4.619 -1.353 1.00 78.12 100 LEU A N 1
ATOM 790 C CA . LEU A 1 100 ? 12.612 -4.865 -2.787 1.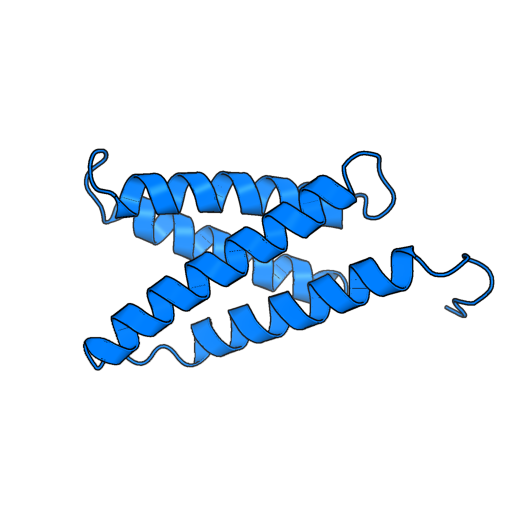00 78.12 100 LEU A CA 1
ATOM 791 C C . LEU A 1 100 ? 13.149 -3.672 -3.571 1.00 78.12 100 LEU A C 1
ATOM 793 O O . LEU A 1 100 ? 14.054 -3.845 -4.382 1.00 78.12 100 LEU A O 1
ATOM 797 N N . TYR A 1 101 ? 12.662 -2.466 -3.283 1.00 79.50 101 TYR A N 1
ATOM 798 C CA . TYR A 1 101 ? 13.076 -1.256 -3.986 1.00 79.50 101 TYR A CA 1
ATOM 799 C C . TYR A 1 101 ? 14.578 -0.964 -3.829 1.00 79.50 101 TYR A C 1
ATOM 801 O O . TYR A 1 101 ? 15.265 -0.678 -4.811 1.00 79.50 101 TYR A O 1
ATOM 809 N N . ALA A 1 102 ? 15.133 -1.145 -2.628 1.00 83.31 102 ALA A N 1
ATOM 810 C CA . ALA A 1 102 ? 16.565 -0.993 -2.378 1.00 83.31 102 ALA A CA 1
ATOM 811 C C . ALA A 1 102 ? 17.422 -1.998 -3.171 1.00 83.31 102 ALA A C 1
ATOM 813 O O . ALA A 1 102 ? 18.506 -1.652 -3.641 1.00 83.31 102 ALA A O 1
ATOM 814 N N . MET A 1 103 ? 16.954 -3.240 -3.352 1.00 80.69 103 MET A N 1
ATOM 815 C CA . MET A 1 103 ? 17.643 -4.236 -4.185 1.00 80.69 103 MET A CA 1
ATOM 816 C C . MET A 1 103 ? 17.604 -3.887 -5.675 1.00 80.69 103 MET A C 1
ATOM 818 O O . MET A 1 103 ? 18.536 -4.232 -6.399 1.00 80.69 103 MET A O 1
ATOM 822 N N . LEU A 1 104 ? 16.564 -3.194 -6.143 1.00 77.44 104 LEU A N 1
ATOM 823 C CA . LEU A 1 104 ? 16.461 -2.761 -7.539 1.00 77.44 104 LEU A CA 1
ATOM 824 C C . LEU A 1 104 ? 17.479 -1.676 -7.902 1.00 77.44 104 LEU A C 1
ATOM 826 O O . LEU A 1 104 ? 17.911 -1.625 -9.050 1.00 77.44 104 LEU A O 1
ATOM 830 N N . GLY A 1 105 ? 17.899 -0.862 -6.929 1.00 69.44 105 GLY A N 1
ATOM 831 C CA . GLY A 1 105 ? 18.978 0.115 -7.093 1.00 69.44 105 GLY A CA 1
ATOM 832 C C . GLY A 1 105 ? 20.387 -0.492 -7.107 1.00 69.44 105 GLY A C 1
ATOM 833 O O . GLY A 1 105 ? 21.351 0.221 -7.379 1.00 69.44 105 GLY A O 1
ATOM 834 N N . LYS A 1 106 ? 20.535 -1.795 -6.819 1.00 67.25 106 LYS A N 1
ATOM 835 C CA . LYS A 1 106 ? 21.829 -2.489 -6.869 1.00 67.25 106 LYS A CA 1
ATOM 836 C C . LYS A 1 106 ? 22.074 -3.068 -8.271 1.00 67.25 106 LYS A C 1
ATOM 838 O O . LYS A 1 106 ? 21.164 -3.676 -8.841 1.00 67.25 106 LYS A O 1
ATOM 843 N N . PRO A 1 107 ? 23.293 -2.941 -8.828 1.00 57.88 107 PRO A N 1
ATOM 844 C CA . PRO A 1 107 ? 23.634 -3.577 -10.095 1.00 57.88 107 PRO A CA 1
ATOM 845 C C . PRO A 1 107 ? 23.484 -5.103 -9.999 1.00 57.88 107 PRO A C 1
ATOM 847 O O . PRO A 1 107 ? 23.815 -5.715 -8.980 1.00 57.88 107 PRO A O 1
ATOM 850 N N . LEU A 1 108 ? 22.988 -5.714 -11.082 1.00 56.81 108 LEU A N 1
ATOM 851 C CA . LEU A 1 108 ? 22.677 -7.149 -11.201 1.00 56.81 108 LEU A CA 1
ATOM 852 C C . LEU A 1 108 ? 23.842 -8.084 -10.834 1.00 56.81 108 LEU A C 1
ATOM 854 O O . LEU A 1 108 ? 23.607 -9.235 -10.485 1.00 56.81 108 LEU A O 1
ATOM 858 N N . SER A 1 109 ? 25.080 -7.591 -10.877 1.00 57.88 109 SER A N 1
ATOM 859 C CA . SER A 1 109 ? 26.306 -8.335 -10.582 1.00 57.88 109 SER A CA 1
ATOM 860 C C . SER A 1 109 ? 26.489 -8.736 -9.111 1.00 57.88 109 SER A C 1
ATOM 862 O O . SER A 1 109 ? 27.371 -9.536 -8.828 1.00 57.88 109 SER A O 1
ATOM 864 N N . ASN A 1 110 ? 25.680 -8.212 -8.181 1.00 50.06 110 ASN A N 1
ATOM 865 C CA . ASN A 1 110 ? 25.813 -8.482 -6.738 1.00 50.06 110 ASN A CA 1
ATOM 866 C C . ASN A 1 110 ? 24.735 -9.420 -6.160 1.00 50.06 110 ASN A C 1
ATOM 868 O O . ASN A 1 110 ? 24.661 -9.584 -4.942 1.00 50.06 110 ASN A O 1
ATOM 872 N N . LEU A 1 111 ? 23.883 -10.021 -6.995 1.00 43.56 111 LEU A N 1
ATOM 873 C CA . LEU A 1 111 ? 22.879 -11.000 -6.567 1.00 43.56 111 LEU A CA 1
ATOM 874 C C . LEU A 1 111 ? 23.364 -12.411 -6.925 1.00 43.56 111 LEU A C 1
ATOM 876 O O . LEU A 1 111 ? 23.159 -12.876 -8.043 1.00 43.56 111 LEU A O 1
ATOM 880 N N . HIS A 1 112 ? 24.018 -13.085 -5.976 1.00 43.31 112 HIS A N 1
ATOM 881 C CA . HIS A 1 112 ? 24.168 -14.539 -6.036 1.00 43.31 112 HIS A CA 1
ATOM 882 C C . HIS A 1 112 ? 22.811 -15.168 -5.684 1.00 43.31 112 HIS A C 1
ATOM 884 O O . HIS A 1 112 ? 22.297 -14.928 -4.589 1.00 43.31 112 HIS A O 1
ATOM 890 N N . PHE A 1 113 ? 22.220 -15.882 -6.648 1.00 42.28 113 PHE A N 1
ATOM 891 C CA . PHE A 1 113 ? 21.001 -16.681 -6.480 1.00 42.28 113 PHE A CA 1
ATOM 892 C C . PHE A 1 113 ? 21.284 -17.978 -5.723 1.00 42.28 113 PHE A C 1
ATOM 894 O O . PHE A 1 113 ? 22.371 -18.557 -5.953 1.00 42.28 113 PHE A O 1
#

Secondary structure (DSSP, 8-state):
-HHHHHHHHHHHHHHHHHHHHTS-TTSHHHHHHHHHHHHHHHHHHHHHSTTSTTHHHHHHHHHHHHHHHHHHHHHHHHTT---HHHHHHHHHHHHHHHHHHHHHTS-GGG---

Organism: Mesocestoides corti (NCBI:txid53468)

InterPro domains:
  IPR036723 Alpha-catenin/vinculin-like superfamily [SSF47220] (26-104)

Foldseek 3Di:
DLVLLLVLLVVLLVVLVVQLVVDDCPDPSNVLSVLLNVLSVLLVVCSVPCLDPSNVVNLVSLVVNLVVLVVVQVVCVVVVHHDVVSVVSSVVNNVVSVVSSVVSPDPPVPDDD

Radius of gyration: 15.16 Å; chains: 1; bounding box: 48×26×38 Å

Sequence (113 aa):
MGNDCRQDLSRLLELCRALCERTEHQNAIYRLARTLEGKATQAQRWLLDPRGPQCQVGYEASKALIAQANQFIQTELEEGIENLKFQGSCSRLHSQTDQLYAMLGKPLSNLHF

pLDDT: mean 71.49, std 10.43, range [42.28, 85.5]

=== Feature glossary ===
Legend for the data blocks above and below:

— What the protein is —

The amino-acid sequence 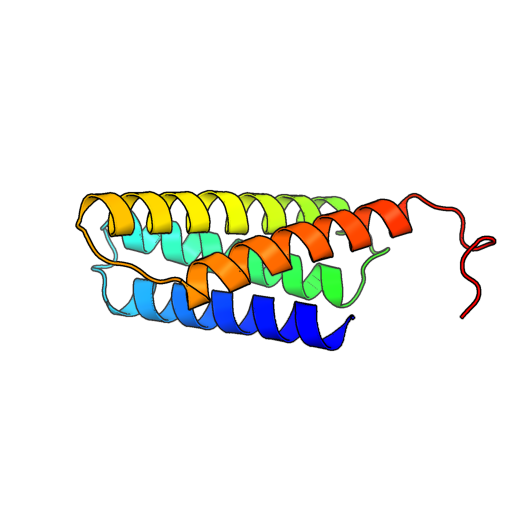is the protein's primary structure: the linear order of residues from the N-terminus to the C-terminus, written in one-letter code. Everything else here — the 3D coordinates, the secondary structure, the domain annotations — is ultimately a consequence of this string.

Database cross-references. InterPro integrates a dozen domain/family signature databases into unified entries with residue-range hits. GO terms attach function/process/location labels with evidence codes. CATH codes position the fold in a four-level structural taxonomy. Organism is the NCBI-taxonomy species name.

— Where its atoms are —

The mmCIF block holds the 3D Cartesian coordinates of each backbone atom (N, Cα, C, O) in ångströms. mmCIF is the PDB's canonical archive format — a tagged-loop text representation of the atomic model.

The six renders are orthographic views along the three Cartesian axes in both directions. Representation (cartoon, sticks, or surface) and color scheme (sequence-rainbow or by-chain) vary across proteins so the training set covers all the common visualization conventions.

— Local backbone conformation —

Secondary structure is the local, repeating backbone conformation. DSSP classifies it into eight states by reading the hydrogen-bond network: three helix types (H, G, I), two β types (E, B), two non-regular types (T, S), and unstructured coil (-).

SS3 is a coarse helix/strand/coil call (letters a/b/c) made by the P-SEA algorithm from inter-Cα distances and dihedrals. It is less detailed than DSSP but needs only Cα positions.

Backbone dihedral angles. Every residue except chain termini has a φ (preceding-C → N → Cα → C) and a ψ (N → Cα → C → next-N). They are reported in degrees following the IUPAC sign convention. Secondary structure is essentially a statement about which (φ, ψ) basin each residue occupies.

— Global shape and packing —

The geometric summary reports three shape descriptors. Rg (radius of gyration) measures how spread out the Cα atoms are about their centre of mass; compact globular proteins have small Rg, elongated or unfolded ones large. Cα contacts (<8 Å, |i−j|>4) count long-range residue pairs in spatial proximity — high for tightly packed folds, near zero for rods or random coil. The bounding-box extents give the protein's footprint along x, y, z in Å.

Solvent accessibility: the surface area of each residue that a 1.4 Å water probe can touch, in Å². When only backbone atoms are present the absolute values are lower than full-atom SASA (side chains contribute most of the area) and are flagged as backbone-only.

Plot images: a contact map (which residues are close in 3D, as an N×N binary image), a Ramachandran scatter (backbone torsion angles, revealing secondary-structure composition at a glance), and — for AlphaFold structures — a PAE heatmap (pairwise prediction confidence).

— Structural neighborhood —

Foldseek's 3Di representation compresses backbone geometry into a per-residue letter drawn from a learned twenty-state alphabet. It captures the tertiary interaction pattern around each residue — which residues are packed against it in space, regardless of where they are in sequence.

Structural nearest neighbors (via Foldseek easy-search vs the PDB). Reported per hit: target PDB id, E-value, and alignment TM-score. A TM-score above ~0.5 is the conventional threshold for 'same fold'.

— Confidence and disorder —

pLDDT (predicted Local Distance Difference Test) is AlphaFold's per-residue confidence score, ranging from 0 to 100. Values above 90 indicate high confidence (typically well-packed cores); 70–90 is confident; 50–70 low confidence; below 50 usually means the region is disordered or the prediction is unreliable there. AlphaFold stores pLDDT in the mmCIF B-factor column.

For experimental (PDB) structures, the B-factor (temperature factor) quantifies the positional spread of each atom in the crystal — a combination of thermal vibration and static disorder — in units of Å². High B-factors mark flexible loops or poorly resolved regions; low B-factors mark the rigid, well-ordered core.

Predicted Aligned Error (PAE) is an AlphaFold confidence matrix: entry (i, j) is the expected error in the position of residue j, in ångströms, when the prediction is superimposed on the true structure at residue i. Low PAE within a block of residues means that block is internally rigid and well-predicted; high PAE between two blocks means their relative placement is uncertain even if each block individually is confident.